Protein AF-A0A857JFK5-F1 (afdb_monomer)

Organism: NCBI:txid197222

Sequence (73 aa):
MKIAASGQLGRFIALTYEEYKADRVAELGDFIGTVIAGIYQGIAQGALENESHYAQAAGRPHQTWQDYFARLN

Secondary structure (DSSP, 8-state):
----TTS--PPP----HHHHHHHHHHHH-HHHHHHHHHHHHHHHTTTT----THHHHHSSPPPPHHHHHTT--

Foldseek 3Di:
DDDDLVPDGDDDDDDDLVVQLVVLCVVPNNPRSNVVSVVVVCVVVCVPVDDDCCCVVVVDDDDDPVNVSVPVD

Structure (mmCIF, N/CA/C/O backbone):
data_AF-A0A857JFK5-F1
#
_entry.id   AF-A0A857JFK5-F1
#
loop_
_atom_site.group_PDB
_atom_site.id
_atom_site.type_symbol
_atom_site.label_atom_id
_atom_site.label_alt_id
_atom_site.label_comp_id
_atom_site.label_asym_id
_atom_site.label_entity_id
_atom_site.label_seq_id
_atom_site.pdbx_PDB_ins_code
_atom_site.Cartn_x
_atom_site.Cartn_y
_atom_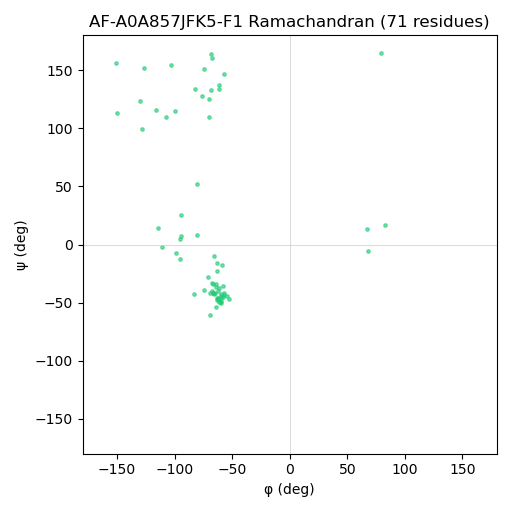site.Cartn_z
_atom_site.occupancy
_atom_site.B_iso_or_equiv
_atom_site.auth_seq_id
_atom_site.auth_comp_id
_atom_site.auth_asym_id
_atom_site.auth_atom_id
_atom_site.pdbx_PDB_model_num
ATOM 1 N N . MET A 1 1 ? 5.497 3.032 14.622 1.00 35.53 1 MET A N 1
ATOM 2 C CA . MET A 1 1 ? 4.403 2.182 14.109 1.00 35.53 1 MET A CA 1
ATOM 3 C C . MET A 1 1 ? 4.748 0.729 14.421 1.00 35.53 1 MET A C 1
ATOM 5 O O . MET A 1 1 ? 5.752 0.252 13.916 1.00 35.53 1 MET A O 1
ATOM 9 N N . LYS A 1 2 ? 4.028 0.070 15.338 1.00 40.69 2 LYS A N 1
ATOM 10 C CA . LYS A 1 2 ? 4.263 -1.335 15.712 1.00 40.69 2 LYS A CA 1
ATOM 11 C C . LYS A 1 2 ? 2.953 -2.090 15.615 1.00 40.69 2 LYS A C 1
ATOM 13 O O . LYS A 1 2 ? 2.178 -1.996 16.557 1.00 40.69 2 LYS A O 1
ATOM 18 N N . ILE A 1 3 ? 2.732 -2.824 14.528 1.00 45.16 3 ILE A N 1
ATOM 19 C CA . ILE A 1 3 ? 1.839 -3.982 14.568 1.00 45.16 3 ILE A CA 1
ATOM 20 C C . ILE 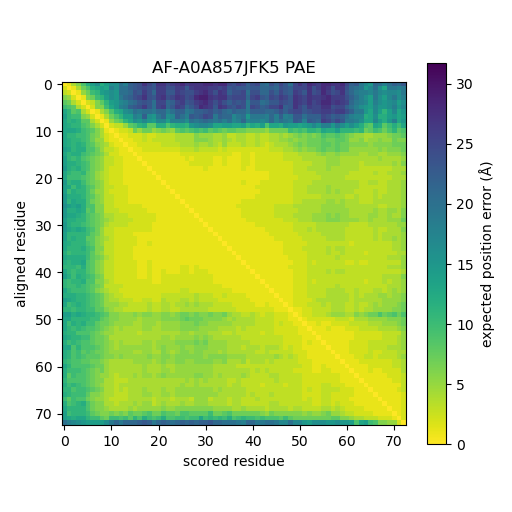A 1 3 ? 2.328 -4.990 13.533 1.00 45.16 3 ILE A C 1
ATOM 22 O O . ILE A 1 3 ? 2.302 -4.726 12.336 1.00 45.16 3 ILE A O 1
ATOM 26 N N . ALA A 1 4 ? 2.807 -6.126 14.023 1.00 45.78 4 ALA A N 1
ATOM 27 C CA . ALA A 1 4 ? 2.962 -7.343 13.253 1.00 45.78 4 ALA A CA 1
ATOM 28 C C . ALA A 1 4 ? 2.316 -8.451 14.083 1.00 45.78 4 ALA A C 1
ATOM 30 O O . ALA A 1 4 ? 2.684 -8.641 15.243 1.00 45.78 4 ALA A O 1
ATOM 31 N N . ALA A 1 5 ? 1.347 -9.153 13.500 1.00 53.84 5 ALA A N 1
ATOM 32 C CA . ALA A 1 5 ? 0.678 -10.293 14.125 1.00 53.84 5 ALA A CA 1
ATOM 33 C C . ALA A 1 5 ? 1.600 -11.505 14.349 1.00 53.84 5 ALA A C 1
ATOM 35 O O . ALA A 1 5 ? 1.230 -12.427 15.058 1.00 53.84 5 ALA A O 1
ATOM 36 N N . SER A 1 6 ? 2.816 -11.498 13.796 1.00 57.78 6 SER A N 1
ATOM 37 C CA . SER A 1 6 ? 3.776 -12.605 13.884 1.00 57.78 6 SER A CA 1
ATOM 38 C C . SER A 1 6 ? 4.806 -12.478 15.016 1.00 57.78 6 SER A C 1
ATOM 40 O O . SER A 1 6 ? 5.748 -13.262 15.073 1.00 57.78 6 SER A O 1
ATOM 42 N N . GLY A 1 7 ? 4.720 -11.468 15.891 1.00 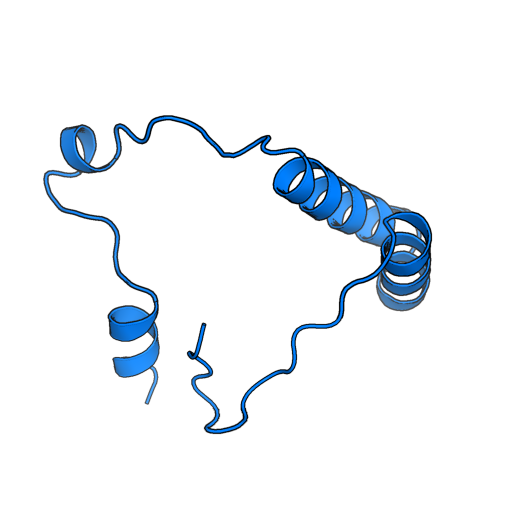54.84 7 GLY A N 1
ATOM 43 C CA . GLY A 1 7 ? 5.762 -11.198 16.899 1.00 54.84 7 GLY A CA 1
ATOM 44 C C . GLY A 1 7 ? 7.102 -10.704 16.317 1.00 54.84 7 GLY A C 1
ATOM 45 O O . GLY A 1 7 ? 7.980 -10.280 17.067 1.00 54.84 7 GLY A O 1
ATOM 46 N N . GLN A 1 8 ? 7.248 -10.675 14.989 1.00 57.94 8 GLN A N 1
ATOM 47 C CA . GLN A 1 8 ? 8.400 -10.129 14.276 1.00 57.94 8 GLN A CA 1
ATOM 48 C C . GLN A 1 8 ? 8.094 -8.718 13.772 1.00 57.94 8 GLN A C 1
ATOM 50 O O . GLN A 1 8 ? 7.245 -8.515 12.909 1.00 57.94 8 GLN A O 1
ATOM 55 N N . LEU A 1 9 ? 8.809 -7.721 14.292 1.00 59.09 9 LEU A N 1
ATOM 56 C CA . LEU A 1 9 ? 8.728 -6.356 13.778 1.00 59.09 9 LEU A CA 1
ATOM 57 C C . LEU A 1 9 ? 9.384 -6.292 12.394 1.00 59.09 9 LEU A C 1
ATOM 59 O O . LEU A 1 9 ? 10.606 -6.374 12.279 1.00 59.09 9 LEU A O 1
ATOM 63 N N . GLY A 1 10 ? 8.577 -6.105 11.349 1.00 68.25 10 GLY A N 1
ATOM 64 C CA . GLY A 1 10 ? 9.085 -5.697 10.042 1.00 68.25 10 GLY A CA 1
ATOM 65 C C . GLY A 1 10 ? 9.763 -4.327 10.142 1.00 68.25 10 GLY A C 1
ATOM 66 O O . GLY A 1 10 ? 9.230 -3.402 10.762 1.00 68.25 10 GLY A O 1
ATOM 67 N N . ARG A 1 11 ? 10.954 -4.190 9.554 1.00 84.94 11 ARG A N 1
ATOM 68 C CA . ARG A 1 11 ? 11.653 -2.904 9.445 1.00 84.94 11 ARG A CA 1
ATOM 69 C C . ARG A 1 11 ? 11.101 -2.132 8.250 1.00 84.94 11 ARG A C 1
ATOM 71 O O . ARG A 1 11 ? 11.000 -2.680 7.158 1.00 84.94 11 ARG A O 1
ATOM 78 N N . PHE A 1 12 ? 10.812 -0.847 8.443 1.00 86.69 12 PHE A N 1
ATOM 79 C CA . PHE A 1 12 ? 10.556 0.053 7.323 1.00 86.69 12 PHE A CA 1
ATOM 80 C C . PHE A 1 12 ? 11.858 0.318 6.558 1.00 86.69 12 PHE A C 1
ATOM 82 O O . PHE A 1 12 ? 12.855 0.742 7.152 1.00 86.69 12 PHE A O 1
ATOM 89 N N . ILE A 1 13 ? 11.838 0.062 5.252 1.00 88.69 13 ILE A N 1
ATOM 90 C CA . ILE A 1 13 ? 12.934 0.355 4.330 1.00 88.69 13 ILE A CA 1
ATOM 91 C C . ILE A 1 13 ? 12.404 1.385 3.340 1.00 88.69 13 ILE A C 1
ATOM 93 O O . ILE A 1 13 ? 11.465 1.105 2.597 1.00 88.69 13 ILE A O 1
ATOM 97 N N . ALA A 1 14 ? 12.984 2.583 3.368 1.00 90.75 14 ALA A N 1
ATOM 98 C CA . ALA A 1 14 ? 12.691 3.604 2.376 1.00 90.75 14 ALA A CA 1
ATOM 99 C C . ALA A 1 14 ? 13.413 3.246 1.075 1.00 90.75 14 ALA A C 1
ATOM 101 O O . ALA A 1 14 ? 14.620 3.007 1.093 1.00 90.75 14 ALA A O 1
ATOM 102 N N . LEU A 1 15 ? 12.666 3.218 -0.022 1.00 93.75 15 LEU A N 1
ATOM 103 C CA . LEU A 1 15 ? 13.170 2.990 -1.371 1.00 93.75 15 LEU A CA 1
ATOM 104 C C . LEU A 1 15 ? 12.680 4.127 -2.261 1.00 93.75 15 LEU A C 1
ATOM 106 O O . LEU A 1 15 ? 11.614 4.703 -2.023 1.00 93.75 15 LEU A O 1
ATOM 110 N N . THR A 1 16 ? 13.442 4.436 -3.299 1.00 97.06 16 THR A N 1
ATOM 111 C CA . THR A 1 16 ? 12.942 5.253 -4.400 1.00 97.06 16 THR A CA 1
ATOM 112 C C . THR A 1 16 ? 11.860 4.491 -5.170 1.00 97.06 16 THR A C 1
ATOM 114 O O . THR A 1 16 ? 11.765 3.262 -5.110 1.00 97.06 16 THR A O 1
ATOM 117 N N . TYR A 1 17 ? 11.035 5.222 -5.920 1.00 97.12 17 TYR A N 1
ATOM 118 C CA . TYR A 1 17 ? 10.016 4.609 -6.774 1.00 97.12 17 TYR A CA 1
ATOM 119 C C . TYR A 1 17 ? 10.621 3.625 -7.787 1.00 97.12 17 TYR A C 1
ATOM 121 O O . TYR A 1 17 ? 10.085 2.535 -7.960 1.00 97.12 17 TYR A O 1
ATOM 129 N N . GLU A 1 18 ? 11.752 3.975 -8.405 1.00 98.25 18 GLU A N 1
ATOM 130 C CA . GLU A 1 18 ? 12.396 3.127 -9.413 1.00 98.25 18 GLU A CA 1
ATOM 131 C C . GLU A 1 18 ? 12.941 1.826 -8.812 1.00 98.25 18 GLU A C 1
ATOM 133 O O . GLU A 1 18 ? 12.732 0.756 -9.382 1.00 98.25 18 GLU A O 1
ATOM 138 N N . GLU A 1 19 ? 13.559 1.884 -7.627 1.00 98.19 19 GLU A N 1
ATOM 139 C CA . GLU A 1 19 ? 14.011 0.684 -6.906 1.00 98.19 19 GLU A CA 1
ATOM 140 C C . GLU A 1 19 ? 12.832 -0.222 -6.544 1.00 98.19 19 GLU A C 1
ATOM 142 O O . GLU A 1 19 ? 12.871 -1.430 -6.779 1.00 98.19 19 GLU A O 1
ATOM 147 N N . TYR A 1 20 ? 11.753 0.362 -6.013 1.00 97.69 20 TYR A N 1
ATOM 148 C CA . TYR A 1 20 ? 10.560 -0.391 -5.645 1.00 97.69 20 TYR A CA 1
ATOM 149 C C . TYR A 1 20 ? 9.881 -1.014 -6.871 1.00 97.69 20 TYR A C 1
ATOM 151 O O . TYR A 1 20 ? 9.476 -2.173 -6.830 1.00 97.69 20 TYR A O 1
ATOM 159 N N . LYS A 1 21 ? 9.780 -0.274 -7.980 1.00 98.50 21 LYS A N 1
ATOM 160 C CA . LYS A 1 21 ? 9.207 -0.767 -9.233 1.00 98.50 21 LYS A CA 1
ATOM 161 C C . LYS A 1 21 ? 10.026 -1.911 -9.815 1.00 98.50 21 LYS A C 1
ATOM 163 O O . LYS A 1 21 ? 9.436 -2.921 -10.186 1.00 98.50 21 LYS A O 1
ATOM 168 N N . ALA A 1 22 ? 11.348 -1.767 -9.886 1.00 98.50 22 ALA A N 1
ATOM 169 C CA . ALA A 1 22 ? 12.228 -2.805 -10.413 1.00 98.50 22 ALA A CA 1
ATOM 170 C C . ALA A 1 22 ? 12.081 -4.114 -9.626 1.00 98.50 22 ALA A C 1
ATOM 172 O O . ALA A 1 22 ? 11.916 -5.173 -10.226 1.00 98.50 22 ALA A O 1
ATOM 173 N N . ASP A 1 23 ? 12.051 -4.030 -8.295 1.00 98.06 23 ASP A N 1
ATOM 174 C CA . ASP A 1 23 ? 11.828 -5.189 -7.432 1.00 98.06 23 ASP A CA 1
ATOM 175 C C . ASP A 1 23 ? 10.448 -5.832 -7.680 1.00 98.06 23 ASP A C 1
ATOM 177 O O . ASP A 1 23 ? 10.346 -7.033 -7.931 1.00 98.06 23 ASP A O 1
ATOM 181 N N . ARG A 1 24 ? 9.373 -5.031 -7.695 1.00 98.19 24 ARG A N 1
ATOM 182 C CA . ARG A 1 24 ? 8.015 -5.553 -7.921 1.00 98.19 24 ARG A CA 1
ATOM 183 C C . ARG A 1 24 ? 7.835 -6.160 -9.309 1.00 98.19 24 ARG A C 1
ATOM 185 O O . ARG A 1 24 ? 7.090 -7.125 -9.437 1.00 98.19 24 ARG A O 1
ATOM 192 N N . VAL A 1 25 ? 8.499 -5.626 -10.332 1.00 98.62 25 VAL A N 1
ATOM 193 C CA . VAL A 1 25 ? 8.508 -6.205 -11.684 1.00 98.62 25 VAL A CA 1
ATOM 194 C C . VAL A 1 25 ? 9.282 -7.521 -11.718 1.00 98.62 25 VAL A C 1
ATOM 196 O O . VAL A 1 25 ? 8.802 -8.472 -12.328 1.00 98.62 25 VAL A O 1
ATOM 199 N N . ALA A 1 26 ? 10.427 -7.609 -11.039 1.00 98.62 26 ALA A N 1
ATOM 200 C CA . ALA A 1 26 ? 11.207 -8.843 -10.974 1.00 98.62 26 ALA A CA 1
ATOM 201 C C . ALA A 1 26 ? 10.423 -9.999 -10.325 1.00 98.62 26 ALA A C 1
ATOM 203 O O . ALA A 1 26 ? 10.519 -11.132 -10.787 1.00 98.62 26 ALA A O 1
ATOM 204 N N . GLU A 1 27 ? 9.625 -9.707 -9.295 1.00 98.38 27 GLU A N 1
ATOM 205 C CA . GLU A 1 27 ? 8.830 -10.709 -8.573 1.00 98.38 27 GLU A CA 1
ATOM 206 C C . GLU A 1 27 ? 7.490 -11.033 -9.26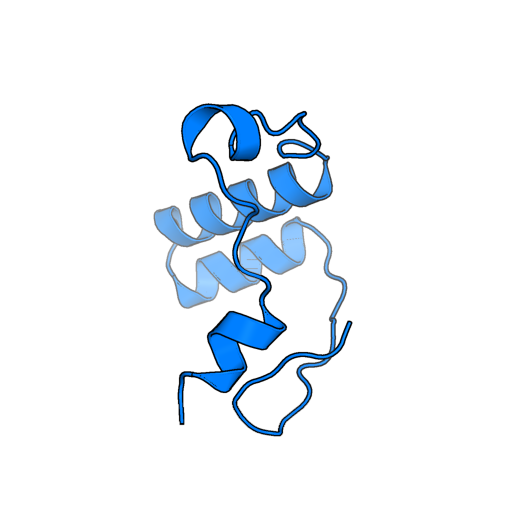0 1.00 98.38 27 GLU A C 1
ATOM 208 O O . GLU A 1 27 ? 7.082 -12.190 -9.334 1.00 98.38 27 GLU A O 1
ATOM 213 N N . LEU A 1 28 ? 6.771 -10.015 -9.750 1.00 98.19 28 LEU A N 1
ATOM 214 C CA . LEU A 1 28 ? 5.364 -10.139 -10.166 1.00 98.19 28 LEU A CA 1
ATOM 215 C C . LEU A 1 28 ? 5.153 -10.010 -11.684 1.00 98.19 28 LEU A C 1
ATOM 217 O O . LEU A 1 28 ? 4.020 -10.112 -12.161 1.00 98.19 28 LEU A O 1
ATOM 221 N N . GLY A 1 29 ? 6.222 -9.770 -12.443 1.00 98.56 29 GLY A N 1
ATOM 222 C CA . GLY A 1 29 ? 6.189 -9.481 -13.873 1.00 98.56 29 GLY A CA 1
ATOM 223 C C . GLY A 1 29 ? 5.804 -8.034 -14.197 1.00 98.56 29 GLY A C 1
ATOM 224 O O . GLY A 1 29 ? 5.270 -7.297 -13.365 1.00 98.56 29 GLY A O 1
ATOM 225 N N . ASP A 1 30 ? 6.054 -7.631 -15.443 1.00 98.31 30 ASP A N 1
ATOM 226 C CA . ASP A 1 30 ? 5.968 -6.236 -15.902 1.00 98.31 30 ASP A CA 1
ATOM 227 C C . ASP A 1 30 ? 4.634 -5.557 -15.581 1.00 98.31 30 ASP A C 1
ATOM 229 O O . ASP A 1 30 ? 4.606 -4.428 -15.080 1.00 98.31 30 ASP A O 1
ATOM 233 N N . PHE A 1 31 ? 3.520 -6.242 -15.855 1.00 98.50 31 PHE A N 1
ATOM 234 C CA . PHE A 1 31 ? 2.189 -5.666 -15.686 1.00 98.50 31 PHE A CA 1
ATOM 235 C C . PHE A 1 31 ? 1.847 -5.454 -14.207 1.00 98.50 31 PHE A C 1
ATOM 237 O O . PHE A 1 31 ? 1.645 -4.318 -13.774 1.00 98.50 31 PHE A O 1
ATOM 244 N N . ILE A 1 32 ? 1.814 -6.531 -13.417 1.00 98.62 32 ILE A N 1
ATOM 245 C CA . ILE A 1 32 ? 1.409 -6.455 -12.007 1.00 98.62 32 ILE A CA 1
ATOM 246 C C . ILE A 1 32 ? 2.433 -5.666 -11.191 1.00 98.62 32 ILE A C 1
ATOM 248 O O . ILE A 1 32 ? 2.040 -4.835 -10.372 1.00 98.62 32 ILE A O 1
ATOM 252 N N . GLY A 1 33 ? 3.728 -5.845 -11.455 1.00 98.50 33 GLY A N 1
ATOM 253 C CA . GLY A 1 33 ? 4.782 -5.090 -10.786 1.00 98.50 33 GLY A CA 1
ATOM 254 C C . GLY A 1 33 ? 4.621 -3.580 -10.963 1.00 98.50 33 GLY A C 1
ATOM 255 O O . GLY A 1 33 ? 4.698 -2.830 -9.990 1.00 98.50 33 GLY A O 1
ATOM 256 N N . THR A 1 34 ? 4.296 -3.133 -12.180 1.00 98.62 34 THR A N 1
ATOM 257 C CA . THR A 1 34 ? 4.041 -1.713 -12.464 1.00 98.62 34 THR A CA 1
ATOM 258 C C . THR A 1 34 ? 2.777 -1.202 -11.773 1.00 98.62 34 THR A C 1
ATOM 260 O O . THR A 1 34 ? 2.801 -0.105 -11.215 1.00 98.62 34 THR A O 1
ATOM 263 N N . VAL A 1 35 ? 1.689 -1.982 -11.758 1.00 98.56 35 VAL A N 1
ATOM 264 C CA . VAL A 1 35 ? 0.444 -1.603 -11.061 1.00 98.56 35 VAL A CA 1
ATOM 265 C C . VAL A 1 35 ? 0.699 -1.401 -9.567 1.00 98.56 35 VAL A C 1
ATOM 267 O O . VAL A 1 35 ? 0.329 -0.366 -9.014 1.00 98.56 35 VAL A O 1
ATOM 270 N N . ILE A 1 36 ? 1.374 -2.351 -8.916 1.00 98.31 36 ILE A N 1
ATOM 271 C CA . ILE A 1 36 ? 1.683 -2.265 -7.484 1.00 98.31 36 ILE A CA 1
ATOM 272 C C . ILE A 1 36 ? 2.594 -1.071 -7.191 1.00 98.31 36 ILE A C 1
ATOM 274 O O . ILE A 1 36 ? 2.311 -0.299 -6.274 1.00 98.31 36 ILE A O 1
ATOM 278 N N . ALA A 1 37 ? 3.652 -0.874 -7.978 1.00 98.12 37 ALA A N 1
ATOM 279 C CA . ALA A 1 37 ? 4.545 0.266 -7.802 1.00 98.12 37 ALA A CA 1
ATOM 280 C C . ALA A 1 37 ? 3.806 1.606 -7.936 1.00 98.12 37 ALA A C 1
ATOM 282 O O . ALA A 1 37 ? 4.005 2.497 -7.111 1.00 98.12 37 ALA A O 1
ATOM 283 N N . GLY A 1 38 ? 2.913 1.728 -8.922 1.00 98.00 38 GLY A N 1
ATOM 284 C CA . GLY A 1 38 ? 2.088 2.919 -9.121 1.00 98.00 38 GLY A CA 1
ATOM 285 C C . GLY A 1 38 ? 1.143 3.200 -7.949 1.00 98.00 38 GLY A C 1
ATOM 286 O O . GLY A 1 38 ? 1.020 4.349 -7.530 1.00 98.00 38 GLY A O 1
ATOM 287 N N . ILE A 1 39 ? 0.530 2.167 -7.359 1.00 98.12 39 ILE A N 1
ATOM 288 C CA . ILE A 1 39 ? -0.315 2.321 -6.161 1.00 98.12 39 ILE A CA 1
ATOM 289 C C . ILE A 1 39 ? 0.501 2.910 -5.004 1.00 98.12 39 ILE A C 1
ATOM 291 O O . ILE A 1 39 ? 0.089 3.904 -4.405 1.00 98.12 39 ILE A O 1
ATOM 295 N N . TYR A 1 40 ? 1.675 2.344 -4.706 1.00 96.19 40 TYR A N 1
ATOM 296 C CA . TYR A 1 40 ? 2.518 2.846 -3.616 1.00 96.19 40 TYR A CA 1
ATOM 297 C C . TYR A 1 40 ? 3.097 4.234 -3.900 1.00 96.19 40 TYR A C 1
ATOM 299 O O . TYR A 1 40 ? 3.215 5.034 -2.973 1.00 96.19 40 TYR A O 1
ATOM 307 N N . GLN A 1 41 ? 3.396 4.553 -5.160 1.00 97.38 41 GLN A N 1
ATOM 308 C CA . GLN A 1 41 ? 3.785 5.902 -5.562 1.00 97.38 41 GLN A CA 1
ATOM 309 C C . GLN A 1 41 ? 2.660 6.909 -5.301 1.00 97.38 41 GLN A 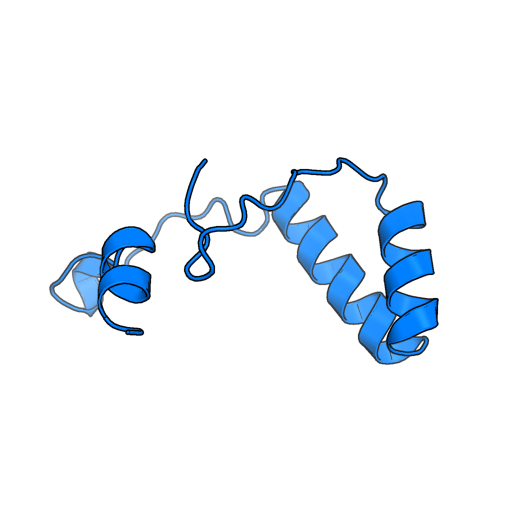C 1
ATOM 311 O O . GLN A 1 41 ? 2.908 7.948 -4.697 1.00 97.38 41 GLN A O 1
ATOM 316 N N . GLY A 1 42 ? 1.426 6.586 -5.699 1.00 97.19 42 GLY A N 1
ATOM 317 C CA . GLY A 1 42 ? 0.262 7.435 -5.451 1.00 97.19 42 GLY A CA 1
ATOM 318 C C . GLY A 1 42 ? 0.023 7.664 -3.959 1.00 97.19 42 GLY A C 1
ATOM 319 O O . GLY A 1 42 ? -0.165 8.800 -3.532 1.00 97.19 42 GLY A O 1
ATOM 320 N N . ILE A 1 43 ? 0.1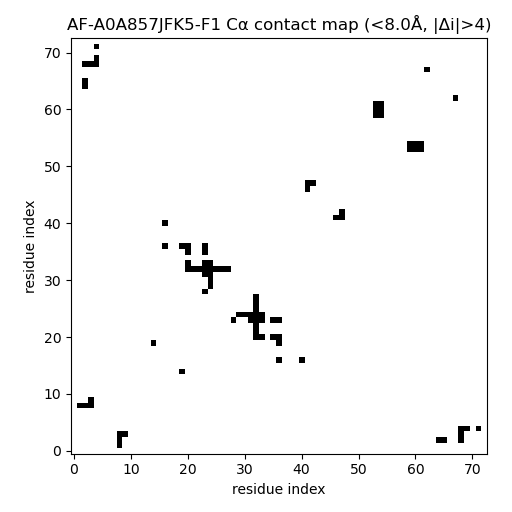09 6.608 -3.142 1.00 95.88 43 ILE A N 1
ATOM 321 C CA . ILE A 1 43 ? -0.001 6.715 -1.677 1.00 95.88 43 ILE A CA 1
ATOM 322 C C . ILE A 1 43 ? 1.098 7.624 -1.113 1.00 95.88 43 ILE A C 1
ATOM 324 O O . ILE A 1 43 ? 0.800 8.510 -0.318 1.00 95.88 43 ILE A O 1
ATOM 328 N N . ALA A 1 44 ? 2.351 7.447 -1.545 1.00 94.12 44 ALA A N 1
ATOM 329 C CA . ALA A 1 44 ? 3.477 8.273 -1.101 1.00 94.12 44 ALA A CA 1
ATOM 330 C C . ALA A 1 44 ? 3.342 9.753 -1.503 1.00 94.12 44 ALA A C 1
ATOM 332 O O . ALA A 1 44 ? 3.942 10.616 -0.869 1.00 94.12 44 ALA A O 1
ATOM 333 N N . GLN A 1 45 ? 2.558 10.043 -2.541 1.00 96.25 45 GLN A N 1
ATOM 334 C CA . GLN A 1 45 ? 2.252 11.392 -3.024 1.00 96.25 45 GLN A CA 1
ATOM 335 C C . GLN A 1 45 ? 0.947 11.963 -2.446 1.00 96.25 45 GLN A C 1
ATOM 337 O O . GLN A 1 45 ? 0.505 13.024 -2.878 1.00 96.25 45 GLN A O 1
ATOM 342 N N . GLY A 1 46 ? 0.321 11.277 -1.486 1.00 96.12 46 GLY A N 1
ATOM 343 C CA . GLY A 1 46 ? -0.873 11.768 -0.802 1.00 96.12 46 GLY A CA 1
ATOM 344 C C . GLY A 1 46 ? -2.188 11.521 -1.546 1.00 96.12 46 GLY A C 1
ATOM 345 O O . GLY A 1 46 ? -3.204 12.113 -1.195 1.00 96.12 46 GLY A O 1
ATOM 346 N N . ALA A 1 47 ? -2.232 10.617 -2.534 1.00 96.38 47 ALA A N 1
ATOM 347 C CA . ALA A 1 47 ? -3.459 10.321 -3.290 1.00 96.38 47 ALA A CA 1
ATOM 348 C C . ALA A 1 47 ? -4.635 9.828 -2.418 1.00 96.38 47 ALA A C 1
ATOM 350 O O . ALA A 1 47 ? -5.778 9.855 -2.869 1.00 96.38 47 ALA A O 1
ATOM 351 N N . LEU A 1 48 ? -4.356 9.372 -1.189 1.00 93.00 48 LEU A N 1
ATOM 352 C CA . LEU A 1 48 ? -5.342 8.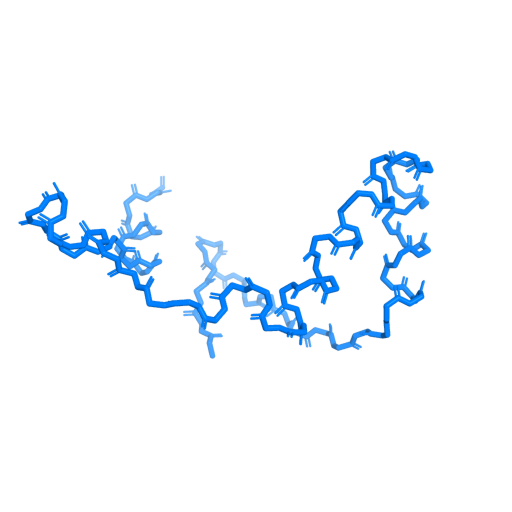904 -0.207 1.00 93.00 48 LEU A CA 1
ATOM 353 C C . LEU A 1 48 ? -5.422 9.794 1.049 1.00 93.00 48 LEU A C 1
ATOM 355 O O . LEU A 1 48 ? -5.994 9.385 2.058 1.00 93.00 48 LEU A O 1
ATOM 359 N N . GLU A 1 49 ? -4.857 11.003 1.023 1.00 94.56 49 GLU A N 1
ATOM 360 C CA . GLU A 1 49 ? -5.013 11.994 2.100 1.00 94.56 49 GLU A CA 1
ATOM 361 C C . GLU A 1 49 ? -6.359 12.729 1.979 1.00 94.56 49 GLU A C 1
ATOM 363 O O . GLU A 1 49 ? -6.438 13.954 1.928 1.00 94.56 49 GLU A O 1
ATOM 368 N N . ASN A 1 50 ? -7.448 11.965 1.887 1.00 91.56 50 ASN A N 1
ATOM 369 C CA . ASN A 1 50 ? -8.800 12.482 1.721 1.00 91.56 50 ASN A CA 1
ATOM 370 C C . ASN A 1 50 ? -9.602 12.440 3.027 1.00 91.56 50 ASN A C 1
ATOM 372 O O . ASN A 1 50 ? -9.393 11.591 3.897 1.00 91.56 50 ASN A O 1
ATOM 376 N N . GLU A 1 51 ? -10.599 13.320 3.131 1.00 94.56 51 GLU A N 1
ATOM 377 C CA . GLU A 1 51 ? -11.613 13.211 4.176 1.00 94.56 51 GLU A CA 1
ATOM 378 C C . GLU A 1 51 ? -12.384 11.889 4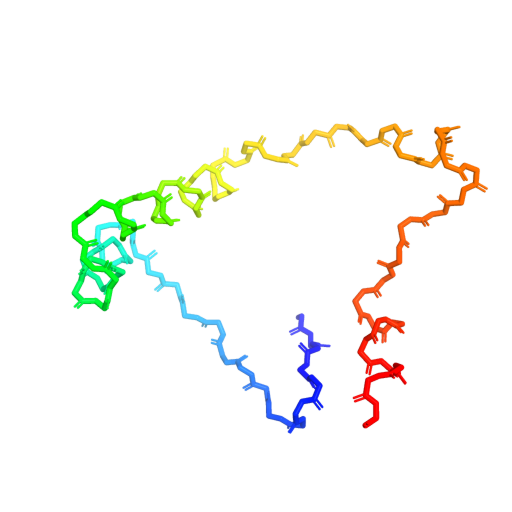.027 1.00 94.56 51 GLU A C 1
ATOM 380 O O . GLU A 1 51 ? -12.737 11.459 2.924 1.00 94.56 51 GLU A O 1
ATOM 385 N N . SER A 1 52 ? -12.630 11.215 5.152 1.00 93.81 52 SER A N 1
ATOM 386 C CA . SER A 1 52 ? -13.338 9.937 5.190 1.00 93.81 52 SER A CA 1
ATOM 387 C C . SER A 1 52 ? -14.743 10.116 5.762 1.00 93.81 52 SER A C 1
ATOM 389 O O . SER A 1 52 ? -14.915 10.222 6.974 1.00 93.81 52 SER A O 1
ATOM 391 N N . HIS A 1 53 ? -15.766 9.978 4.916 1.00 96.31 53 HIS A N 1
ATOM 392 C CA . HIS A 1 53 ? -17.175 9.935 5.340 1.00 96.31 53 HIS A CA 1
ATOM 393 C C . HIS A 1 53 ? -17.633 8.562 5.859 1.00 96.31 53 HIS A C 1
ATOM 395 O O . HIS A 1 53 ? -18.818 8.347 6.116 1.00 96.31 53 HIS A O 1
ATOM 401 N N . TYR A 1 54 ? -16.712 7.609 6.032 1.00 96.00 54 TYR A N 1
ATOM 402 C CA . TYR A 1 54 ? -17.051 6.249 6.449 1.00 96.00 54 TYR A CA 1
ATOM 403 C C . TYR A 1 54 ? -17.867 6.207 7.748 1.00 96.00 54 TYR A C 1
ATOM 405 O O . TYR A 1 54 ? -18.864 5.498 7.808 1.00 96.00 54 TYR A O 1
ATOM 413 N N . ALA A 1 55 ? -17.493 6.983 8.770 1.00 97.00 55 ALA A N 1
ATOM 414 C CA . ALA A 1 55 ? -18.199 6.959 10.051 1.00 97.00 55 ALA A CA 1
ATOM 415 C C . ALA A 1 55 ? -19.657 7.433 9.927 1.00 97.00 55 ALA A C 1
ATOM 417 O O . ALA A 1 55 ? -20.541 6.852 10.556 1.00 97.00 55 ALA A O 1
ATOM 418 N N . GLN A 1 56 ? -19.913 8.430 9.074 1.00 97.50 56 GLN A N 1
ATOM 419 C CA . GLN A 1 56 ? -21.263 8.907 8.769 1.00 97.50 56 GLN A CA 1
ATOM 420 C C . GLN A 1 56 ? -22.086 7.832 8.051 1.00 97.50 56 GLN A C 1
ATOM 422 O O . GLN A 1 56 ? -23.248 7.626 8.387 1.00 97.50 56 GLN A O 1
ATOM 427 N N . ALA A 1 57 ? -21.488 7.133 7.084 1.00 97.62 57 ALA A N 1
ATOM 428 C CA . ALA A 1 57 ? -22.175 6.105 6.306 1.00 97.62 57 ALA A CA 1
ATOM 429 C C . ALA A 1 57 ? -22.402 4.802 7.094 1.00 97.62 57 ALA A C 1
ATOM 431 O O . ALA A 1 57 ? -23.446 4.170 6.964 1.00 97.62 57 ALA A O 1
ATOM 432 N N . ALA A 1 58 ? -21.425 4.386 7.901 1.00 97.56 58 ALA A N 1
ATOM 433 C CA . ALA A 1 58 ? -21.418 3.094 8.583 1.00 97.56 58 ALA A CA 1
ATOM 434 C C . ALA A 1 58 ? -21.953 3.143 10.025 1.00 97.56 58 ALA A C 1
ATOM 436 O O . ALA A 1 58 ? -22.151 2.089 10.628 1.00 97.56 58 ALA A O 1
ATOM 437 N N . GLY A 1 59 ? -22.121 4.334 10.614 1.00 98.12 59 GLY A N 1
ATOM 438 C CA . GLY A 1 59 ? -22.551 4.507 12.008 1.00 98.12 59 GLY A CA 1
ATOM 439 C C . GLY A 1 59 ? -21.535 4.022 13.053 1.00 98.12 59 GLY A C 1
ATOM 440 O O . GLY A 1 59 ? -21.879 3.864 14.222 1.00 98.12 59 GLY A O 1
ATOM 441 N N . ARG A 1 60 ? -20.288 3.752 12.647 1.00 97.25 60 ARG A N 1
ATOM 442 C CA . ARG A 1 60 ? -19.195 3.276 13.511 1.00 97.25 60 ARG A CA 1
ATOM 443 C C . ARG A 1 60 ? -17.827 3.728 12.980 1.00 97.25 60 ARG A C 1
ATOM 445 O O . ARG A 1 60 ? -17.701 3.941 11.774 1.00 97.25 60 ARG A O 1
ATOM 452 N N . PRO A 1 61 ? -16.781 3.819 13.821 1.00 95.94 61 PRO A N 1
ATOM 453 C CA . PRO A 1 61 ? -15.426 4.100 13.349 1.00 95.94 61 PRO A CA 1
ATOM 454 C C . PRO A 1 61 ? -14.834 2.936 12.534 1.00 95.94 61 PRO A C 1
ATOM 456 O O . PRO A 1 61 ? -15.322 1.796 12.571 1.00 95.94 61 PRO A O 1
ATOM 459 N N . HIS A 1 62 ? -13.755 3.233 11.801 1.00 94.81 62 HIS A N 1
ATOM 460 C CA . HIS A 1 62 ? -12.902 2.217 11.177 1.00 94.81 62 HIS A CA 1
ATOM 461 C C . HIS A 1 62 ? -12.356 1.251 12.232 1.00 94.81 62 HIS A C 1
ATOM 463 O O . HIS A 1 62 ? -12.091 1.641 13.369 1.00 94.81 62 HIS A O 1
ATOM 469 N N . GLN A 1 63 ? -12.179 -0.014 11.851 1.00 94.94 63 GLN A N 1
ATOM 470 C CA . GLN A 1 63 ? -11.468 -0.965 12.701 1.00 94.94 63 GLN A CA 1
ATOM 471 C C . GLN A 1 63 ? -9.989 -0.573 12.763 1.00 94.94 63 GLN A C 1
ATOM 473 O O . GLN A 1 63 ? -9.377 -0.321 11.725 1.00 94.94 63 GLN A O 1
ATOM 478 N N . THR A 1 64 ? -9.409 -0.539 13.964 1.00 94.25 64 THR A N 1
ATOM 479 C CA . THR A 1 64 ? -7.970 -0.305 14.102 1.00 94.25 64 THR A CA 1
ATOM 480 C C . THR A 1 64 ? -7.193 -1.550 13.691 1.00 94.25 64 THR A C 1
ATOM 482 O O . THR A 1 64 ? -7.653 -2.683 13.859 1.00 94.25 64 THR A O 1
ATOM 485 N N . TRP A 1 65 ? -5.975 -1.358 13.194 1.00 88.94 65 TRP A N 1
ATOM 486 C CA . TRP A 1 65 ? -5.084 -2.480 12.922 1.00 88.94 65 TRP A CA 1
ATOM 487 C C . TRP A 1 65 ? -4.814 -3.311 14.185 1.00 88.94 65 TRP A C 1
ATOM 489 O O . TRP A 1 65 ? -4.736 -4.533 14.102 1.00 88.94 65 TRP A O 1
ATOM 499 N N . GLN A 1 66 ? -4.725 -2.677 15.360 1.00 89.81 66 GLN A N 1
ATOM 500 C CA . GLN A 1 66 ? -4.518 -3.365 16.634 1.00 89.81 66 GLN A CA 1
ATOM 501 C C . GLN A 1 66 ? -5.670 -4.331 16.920 1.00 89.81 66 GLN A C 1
ATOM 503 O O . GLN A 1 66 ? -5.426 -5.506 17.181 1.00 89.81 66 GLN A O 1
ATOM 508 N N . ASP A 1 67 ? -6.915 -3.864 16.792 1.00 93.12 67 ASP A N 1
ATOM 509 C CA . ASP A 1 67 ? -8.106 -4.688 17.022 1.00 93.12 67 ASP A CA 1
ATOM 510 C C . ASP A 1 67 ? -8.259 -5.793 15.979 1.00 93.12 67 ASP A C 1
ATOM 512 O O . ASP A 1 67 ? -8.794 -6.857 16.279 1.00 93.12 67 ASP A O 1
ATOM 516 N N . TYR A 1 68 ? -7.853 -5.537 14.733 1.00 91.44 68 TYR A N 1
ATOM 517 C CA . TYR A 1 68 ? -7.853 -6.545 13.676 1.00 91.44 68 TYR A CA 1
ATOM 518 C C . TYR A 1 68 ? -6.883 -7.680 13.997 1.00 91.44 68 TYR A C 1
ATOM 520 O O . TYR A 1 68 ? -7.291 -8.838 14.055 1.00 91.44 68 TYR A O 1
ATOM 528 N N . PHE A 1 69 ? -5.622 -7.353 14.281 1.00 87.00 69 PHE A N 1
ATOM 529 C CA . PHE A 1 69 ? -4.600 -8.362 14.547 1.00 87.00 69 PHE A CA 1
ATOM 530 C C . PHE A 1 69 ? -4.786 -9.071 15.893 1.00 87.00 69 PHE A C 1
ATOM 532 O O . PHE A 1 69 ? -4.461 -10.249 15.987 1.00 87.00 69 PHE A O 1
ATOM 539 N N . ALA A 1 70 ? -5.388 -8.425 16.897 1.00 90.00 70 ALA A N 1
ATOM 540 C CA . ALA A 1 70 ? -5.749 -9.075 18.161 1.00 90.00 70 ALA A CA 1
ATOM 541 C C . ALA A 1 70 ? -6.781 -10.213 18.005 1.00 90.00 70 ALA A C 1
ATOM 543 O O . ALA A 1 70 ? -6.957 -11.000 18.929 1.00 90.00 70 ALA A O 1
ATOM 544 N N . ARG A 1 71 ? -7.482 -10.301 16.864 1.00 91.94 71 ARG A N 1
ATOM 545 C CA . ARG A 1 71 ? -8.486 -11.346 16.587 1.00 91.94 71 ARG A CA 1
ATOM 546 C C . ARG A 1 71 ? -7.962 -12.507 15.741 1.00 91.94 71 ARG A C 1
ATOM 548 O O . ARG A 1 71 ? -8.698 -13.469 15.553 1.00 91.94 71 ARG A O 1
ATOM 555 N N . LEU A 1 72 ? -6.744 -12.416 15.207 1.00 86.81 72 LEU A N 1
ATOM 556 C CA . LEU A 1 72 ? -6.187 -13.373 14.241 1.00 86.81 72 LEU A CA 1
ATOM 557 C C . LEU A 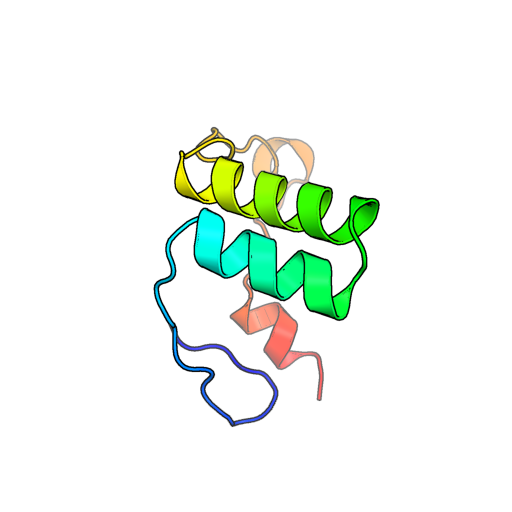1 72 ? -5.330 -14.486 14.877 1.00 86.81 72 LEU A C 1
ATOM 559 O O . LEU A 1 72 ? -4.463 -15.004 14.184 1.00 86.81 72 LEU A O 1
ATOM 563 N N . ASN A 1 73 ? -5.571 -14.815 16.156 1.00 61.16 73 ASN A N 1
ATOM 564 C CA . ASN A 1 73 ? -4.905 -15.879 16.935 1.00 61.16 73 ASN A CA 1
ATOM 565 C C . ASN A 1 73 ? -4.276 -17.009 16.107 1.00 61.16 73 ASN A C 1
ATOM 567 O O . ASN A 1 73 ? -5.046 -17.729 15.428 1.00 61.16 73 ASN A O 1
#

Mean predicted aligned error: 6.09 Å

pLDDT: mean 88.98, std 16.04, range [35.53, 98.62]

Solvent-accessible surface area (backbone atoms only — not comparable to full-atom values): 4715 Å² total; per-residue (Å²): 141,88,88,49,87,78,82,55,81,78,80,89,76,92,69,55,69,67,61,48,25,52,53,34,23,75,76,58,36,68,66,55,6,46,54,54,37,50,52,53,49,39,52,76,71,47,74,72,78,64,91,76,63,55,40,77,76,66,77,43,76,82,83,50,70,67,65,53,48,72,68,66,121

Radius of gyration: 16.14 Å; Cα contacts (8 Å, |Δi|>4): 45; chains: 1; bounding box: 37×29×34 Å